Protein AF-A0A9X4S9Q5-F1 (afdb_monomer_lite)

Radius of gyration: 12.0 Å; chains: 1; bounding box: 29×36×18 Å

InterPro domains:
  IPR002514 Transposase IS3/IS911family [PF01527] (8-48)
  IPR009057 Homedomain-like superfamily [SSF46689] (4-47)
  IPR036388 Winged helix-like DNA-binding domain superfamily [G3DSA:1.10.10.10] (4-50)

Foldseek 3Di:
DDPPDPPDPPVVLVVLLVCVVVVDQLVVVCVVVVNDSVSNVVSNVVVVVPPDDD

Secondary structure (DSSP, 8-state):
----PPP--HHHHHHHHHHHHTT--HHHHHHHHS--HHHHHHHHHHHHHS-S--

Structure (mmCIF, N/CA/C/O backbone):
data_AF-A0A9X4S9Q5-F1
#
_entry.id   AF-A0A9X4S9Q5-F1
#
loop_
_atom_site.group_PDB
_atom_site.id
_atom_site.type_symbol
_atom_site.label_atom_id
_atom_site.label_alt_id
_atom_site.label_comp_id
_atom_site.label_asym_id
_atom_site.label_entity_id
_atom_site.label_seq_id
_atom_site.pdbx_PDB_ins_code
_atom_site.Cartn_x
_atom_site.Cartn_y
_atom_site.Cartn_z
_atom_site.occupancy
_atom_site.B_iso_or_equiv
_atom_site.auth_seq_id
_atom_site.auth_comp_id
_atom_site.auth_asym_id
_atom_site.auth_atom_id
_atom_site.pdbx_PDB_model_num
ATOM 1 N N . MET A 1 1 ? 15.182 22.739 5.978 1.00 39.53 1 MET A N 1
ATOM 2 C CA . MET A 1 1 ? 14.653 21.820 7.011 1.00 39.53 1 MET A CA 1
ATOM 3 C C . MET A 1 1 ? 13.635 20.900 6.358 1.00 39.53 1 MET A C 1
ATOM 5 O O . MET A 1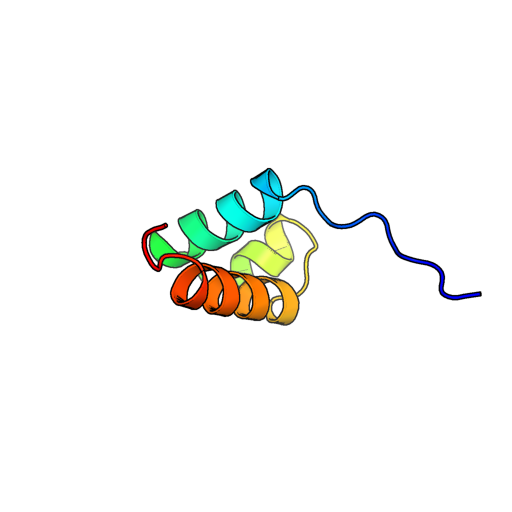 1 ? 12.560 21.356 5.987 1.00 39.53 1 MET A O 1
ATOM 9 N N . SER A 1 2 ? 13.999 19.643 6.117 1.00 46.78 2 SER A N 1
ATOM 10 C CA . SER A 1 2 ? 13.139 18.683 5.421 1.00 46.78 2 SER A CA 1
ATOM 11 C C . SER A 1 2 ? 12.002 18.282 6.352 1.00 46.78 2 SER A C 1
ATOM 13 O O . SER A 1 2 ? 12.235 17.641 7.373 1.00 46.78 2 SER A O 1
ATOM 15 N N . LYS A 1 3 ? 10.774 18.699 6.034 1.00 48.78 3 LYS A N 1
ATOM 16 C CA . LYS A 1 3 ? 9.569 18.315 6.772 1.00 48.78 3 LYS A CA 1
ATOM 17 C C . LYS A 1 3 ? 9.332 16.828 6.516 1.00 48.78 3 LYS A C 1
ATOM 19 O O . LYS A 1 3 ? 8.641 16.462 5.567 1.00 48.78 3 LYS A O 1
ATOM 24 N N . VAL A 1 4 ? 9.984 15.976 7.307 1.00 55.56 4 VAL A N 1
ATOM 25 C CA . VAL A 1 4 ? 9.764 14.530 7.295 1.00 55.56 4 VAL A CA 1
ATOM 26 C C . VAL A 1 4 ? 8.318 14.343 7.722 1.00 55.56 4 VAL A C 1
ATOM 28 O O . VAL A 1 4 ? 7.975 14.478 8.895 1.00 55.56 4 VAL A O 1
ATOM 31 N N . ARG A 1 5 ? 7.440 14.142 6.736 1.00 56.19 5 ARG A N 1
ATOM 32 C CA . ARG A 1 5 ? 6.073 13.699 6.990 1.00 56.19 5 ARG A CA 1
ATOM 33 C C . ARG A 1 5 ? 6.190 12.459 7.876 1.00 56.19 5 ARG A C 1
ATOM 35 O O . ARG A 1 5 ? 7.032 11.616 7.552 1.00 56.19 5 ARG A O 1
ATOM 42 N N . PRO A 1 6 ? 5.426 12.359 8.979 1.00 56.06 6 PRO A N 1
ATOM 43 C CA . PRO A 1 6 ? 5.502 11.195 9.847 1.00 56.06 6 PRO A CA 1
ATOM 44 C C . PRO A 1 6 ? 5.378 9.949 8.963 1.00 56.06 6 PRO A C 1
ATOM 46 O O . PRO A 1 6 ? 4.444 9.875 8.155 1.00 56.06 6 PRO A O 1
ATOM 49 N N . PRO A 1 7 ? 6.368 9.040 8.995 1.00 66.62 7 PRO A N 1
ATOM 50 C CA . PRO A 1 7 ? 6.357 7.887 8.118 1.00 66.62 7 PRO A CA 1
ATOM 51 C C . PRO A 1 7 ? 5.089 7.105 8.428 1.00 66.62 7 PRO A C 1
ATOM 53 O O . PRO A 1 7 ? 4.817 6.826 9.595 1.00 66.62 7 PRO A O 1
ATOM 56 N N . TYR A 1 8 ? 4.310 6.760 7.396 1.00 68.00 8 TYR A N 1
ATOM 57 C CA . TYR A 1 8 ? 3.186 5.843 7.567 1.00 68.00 8 TYR A CA 1
ATOM 58 C C . TYR A 1 8 ? 3.651 4.670 8.439 1.00 68.00 8 TYR A C 1
ATOM 60 O O . TYR A 1 8 ? 4.738 4.129 8.175 1.00 68.00 8 TYR A O 1
ATOM 68 N N . PRO A 1 9 ? 2.905 4.294 9.489 1.00 78.44 9 PRO A N 1
ATOM 69 C CA . PRO A 1 9 ? 3.346 3.234 10.378 1.00 78.44 9 PRO A CA 1
ATOM 70 C C . PRO A 1 9 ? 3.635 1.979 9.552 1.00 78.44 9 PRO A C 1
ATOM 72 O O . PRO A 1 9 ? 2.945 1.694 8.571 1.00 78.44 9 PRO A O 1
ATOM 75 N N . ALA A 1 10 ? 4.707 1.261 9.896 1.00 77.81 10 ALA A N 1
ATOM 76 C CA . ALA A 1 10 ? 5.143 0.091 9.130 1.00 77.81 10 ALA A CA 1
ATOM 77 C C . ALA A 1 10 ? 4.009 -0.938 8.982 1.00 77.81 10 ALA A C 1
ATOM 79 O O . ALA A 1 10 ? 3.824 -1.493 7.906 1.00 77.81 10 ALA A O 1
ATOM 80 N N . GLN A 1 11 ? 3.185 -1.078 10.024 1.00 81.44 11 GLN A N 1
ATOM 81 C CA . GLN A 1 11 ? 1.982 -1.913 10.059 1.00 81.44 11 GLN A CA 1
ATOM 82 C C . GLN A 1 11 ? 0.973 -1.535 8.964 1.00 81.44 11 GLN A C 1
ATOM 84 O O . GLN A 1 11 ? 0.456 -2.402 8.273 1.00 81.44 11 GLN A O 1
ATOM 89 N N . PHE A 1 12 ? 0.739 -0.240 8.740 1.00 85.75 12 PHE A N 1
ATOM 90 C CA . PHE A 1 12 ? -0.188 0.227 7.708 1.00 85.75 12 PHE A CA 1
ATOM 91 C C . PHE A 1 12 ? 0.347 -0.045 6.302 1.00 85.75 12 PHE A C 1
ATOM 93 O O . PHE A 1 12 ? -0.389 -0.476 5.419 1.00 85.75 12 PHE A O 1
ATOM 100 N N . ARG A 1 13 ? 1.657 0.140 6.095 1.00 85.56 13 ARG A N 1
ATOM 101 C CA . ARG A 1 13 ? 2.309 -0.216 4.826 1.00 85.56 13 ARG A CA 1
ATOM 102 C C . ARG A 1 13 ? 2.215 -1.718 4.564 1.00 85.56 13 ARG A C 1
ATOM 104 O O . ARG A 1 13 ? 1.874 -2.102 3.453 1.00 85.56 13 ARG A O 1
ATOM 111 N N . GLN A 1 14 ? 2.465 -2.548 5.577 1.00 85.06 14 GLN A N 1
ATOM 112 C CA . GLN A 1 14 ? 2.337 -4.007 5.487 1.00 85.06 14 GLN A CA 1
ATOM 113 C C . GLN A 1 14 ? 0.901 -4.426 5.165 1.00 85.06 14 GLN A C 1
ATOM 115 O O . GLN A 1 14 ? 0.712 -5.185 4.222 1.00 85.06 14 GLN A O 1
ATOM 120 N N . GLN A 1 15 ? -0.098 -3.833 5.824 1.00 90.19 15 GLN A N 1
ATOM 121 C CA . GLN A 1 15 ? -1.508 -4.093 5.532 1.00 90.19 15 GLN A CA 1
ATOM 122 C C . GLN A 1 15 ? -1.858 -3.783 4.067 1.00 90.19 15 GLN A C 1
ATOM 124 O O . GLN A 1 15 ? -2.516 -4.585 3.409 1.00 90.19 15 GLN A O 1
ATOM 129 N N . MET A 1 16 ? -1.372 -2.664 3.510 1.00 90.44 16 MET A N 1
ATOM 130 C CA . MET A 1 16 ? -1.564 -2.360 2.082 1.00 90.44 16 MET A CA 1
ATOM 131 C C . MET A 1 16 ? -0.919 -3.409 1.180 1.00 90.44 16 MET A C 1
ATOM 133 O O . MET A 1 16 ? -1.515 -3.819 0.187 1.00 90.44 16 MET A O 1
ATOM 137 N N . VAL A 1 17 ? 0.296 -3.846 1.516 1.00 88.75 17 VAL A N 1
ATOM 138 C CA . VAL A 1 17 ? 1.009 -4.873 0.751 1.00 88.75 17 VAL A CA 1
ATOM 139 C C . VAL A 1 17 ? 0.280 -6.210 0.808 1.00 88.75 17 VAL A C 1
ATOM 141 O O . VAL A 1 17 ? 0.131 -6.850 -0.230 1.00 88.75 17 VAL A O 1
ATOM 144 N N . GLU A 1 18 ? -0.193 -6.628 1.980 1.00 89.94 18 GLU A N 1
ATOM 145 C CA . GLU A 1 18 ? -0.963 -7.861 2.155 1.00 89.94 18 GLU A CA 1
ATOM 146 C C . GLU A 1 18 ? -2.266 -7.825 1.362 1.00 89.94 18 GLU A C 1
ATOM 148 O O . GLU A 1 18 ? -2.577 -8.786 0.665 1.00 89.94 18 GLU A O 1
ATOM 153 N N . LEU A 1 19 ? -2.980 -6.696 1.371 1.00 90.88 19 LEU A N 1
ATOM 154 C CA . LEU A 1 19 ? -4.190 -6.521 0.568 1.00 90.88 19 LEU A CA 1
ATOM 155 C C . LEU A 1 19 ? -3.892 -6.621 -0.934 1.00 90.88 19 LEU A C 1
ATOM 157 O O . LEU A 1 19 ? -4.638 -7.282 -1.658 1.00 90.88 19 LEU A O 1
ATOM 161 N N . VAL A 1 20 ? -2.795 -6.019 -1.412 1.00 89.94 20 VAL A N 1
ATOM 162 C CA . VAL A 1 20 ? -2.381 -6.156 -2.820 1.00 89.94 20 VAL A CA 1
ATOM 163 C C . VAL A 1 20 ? -1.994 -7.595 -3.154 1.00 89.94 20 VAL A C 1
ATOM 165 O O . VAL A 1 20 ? -2.403 -8.112 -4.193 1.00 89.94 20 VAL A O 1
ATOM 168 N N . ARG A 1 21 ? -1.259 -8.273 -2.265 1.00 85.75 21 ARG A N 1
ATOM 169 C CA . ARG A 1 21 ? -0.900 -9.693 -2.419 1.00 85.75 21 ARG A CA 1
ATOM 170 C C . ARG A 1 21 ? -2.124 -10.611 -2.393 1.00 85.75 21 ARG A C 1
ATOM 172 O O . ARG A 1 21 ? -2.133 -11.608 -3.103 1.00 85.75 21 ARG A O 1
ATOM 179 N N . ALA A 1 22 ? -3.169 -10.243 -1.655 1.00 89.75 22 ALA A N 1
ATOM 180 C CA . ALA A 1 22 ? -4.466 -10.919 -1.652 1.00 89.75 22 ALA A CA 1
ATOM 181 C C . ALA A 1 22 ? -5.297 -10.665 -2.930 1.00 89.75 22 ALA A C 1
ATOM 183 O O . ALA A 1 22 ? -6.419 -11.153 -3.039 1.00 89.75 22 ALA A O 1
ATOM 184 N N . GLY A 1 23 ? -4.772 -9.900 -3.896 1.00 89.44 23 GLY A N 1
ATOM 185 C CA . GLY A 1 23 ? -5.413 -9.635 -5.185 1.00 89.44 23 GLY A CA 1
ATOM 186 C C . GLY A 1 23 ? -6.166 -8.306 -5.265 1.00 89.44 23 GLY A C 1
ATOM 187 O O . GLY A 1 23 ? -6.832 -8.045 -6.268 1.00 89.44 23 GLY A O 1
ATOM 188 N N . ARG A 1 24 ? -6.079 -7.432 -4.250 1.00 90.50 24 ARG A N 1
ATOM 189 C CA . ARG A 1 24 ? -6.672 -6.084 -4.328 1.00 90.50 24 ARG A CA 1
ATOM 190 C C . ARG A 1 24 ? -5.816 -5.185 -5.217 1.00 90.50 24 ARG A C 1
ATOM 192 O O . ARG A 1 24 ? -4.592 -5.166 -5.133 1.00 90.50 24 ARG A O 1
ATOM 199 N N . SER A 1 25 ? -6.456 -4.365 -6.044 1.00 90.00 25 SER A N 1
ATOM 200 C CA . SER A 1 25 ? -5.722 -3.413 -6.878 1.00 90.00 25 SER A CA 1
ATOM 201 C C . SER A 1 25 ? -5.232 -2.212 -6.054 1.00 90.00 25 SER A C 1
ATOM 203 O O . SER A 1 25 ? -6.023 -1.619 -5.313 1.00 90.00 25 SER A O 1
ATOM 205 N N . PRO A 1 26 ? -3.980 -1.751 -6.239 1.00 87.94 26 PRO A N 1
ATOM 206 C CA . PRO A 1 26 ? -3.457 -0.572 -5.545 1.00 87.94 26 PRO A CA 1
ATOM 207 C C . PRO A 1 26 ? -4.264 0.703 -5.840 1.00 87.94 26 PRO A C 1
ATOM 209 O O . PRO A 1 26 ? -4.358 1.577 -4.986 1.00 87.94 26 PRO A O 1
ATOM 212 N N . ALA A 1 27 ? -4.916 0.800 -7.004 1.00 89.38 27 ALA A N 1
ATOM 213 C CA . ALA A 1 27 ? -5.819 1.906 -7.334 1.00 89.38 27 ALA A CA 1
ATOM 214 C C . ALA A 1 27 ? -7.102 1.922 -6.478 1.00 89.38 27 ALA A C 1
ATOM 216 O O . ALA A 1 27 ? -7.612 2.990 -6.147 1.00 89.38 27 ALA A O 1
ATOM 217 N N . GLN A 1 28 ? -7.615 0.751 -6.096 1.00 90.50 28 GLN A N 1
ATOM 218 C CA . GLN A 1 28 ? -8.792 0.651 -5.235 1.00 90.50 28 GLN A CA 1
ATOM 219 C C . GLN A 1 28 ? -8.432 0.998 -3.791 1.00 90.50 28 GLN A C 1
ATOM 221 O O . GLN A 1 28 ? -9.082 1.844 -3.188 1.00 90.50 28 GLN A O 1
ATOM 226 N N . LEU A 1 29 ? -7.333 0.433 -3.284 1.00 89.62 29 LEU A N 1
ATOM 227 C CA . LEU A 1 29 ? -6.794 0.769 -1.962 1.00 89.62 29 LEU A CA 1
ATOM 228 C C . LEU A 1 29 ? -6.449 2.258 -1.854 1.00 89.62 29 LEU A C 1
ATOM 230 O O . LEU A 1 29 ? -6.688 2.887 -0.831 1.00 89.62 29 LEU A O 1
ATOM 234 N N . SER A 1 30 ? -5.950 2.847 -2.939 1.00 89.31 30 SER A N 1
ATOM 235 C CA . SER A 1 30 ? -5.671 4.278 -3.019 1.00 89.31 30 SER A CA 1
ATOM 236 C C . SER A 1 30 ? -6.915 5.135 -2.758 1.00 89.31 30 SER A C 1
ATOM 238 O O . SER A 1 30 ? -6.856 6.084 -1.979 1.00 89.31 30 SER A O 1
ATOM 240 N N . ARG A 1 31 ? -8.058 4.774 -3.353 1.00 88.56 31 ARG A N 1
ATOM 241 C CA . ARG A 1 31 ? -9.335 5.480 -3.151 1.00 88.56 31 ARG A CA 1
ATOM 242 C C . ARG A 1 31 ? -9.944 5.198 -1.777 1.00 88.56 31 ARG A C 1
ATOM 244 O O . ARG A 1 31 ? -10.517 6.101 -1.185 1.00 88.56 31 ARG A O 1
ATOM 251 N N . GLU A 1 32 ? -9.809 3.971 -1.283 1.00 88.69 32 GLU A N 1
ATOM 252 C CA . GLU A 1 32 ? -10.429 3.500 -0.035 1.00 88.69 32 GLU A CA 1
ATOM 253 C C . GLU A 1 32 ? -9.701 4.044 1.209 1.00 88.69 32 GLU A C 1
ATOM 255 O O . GLU A 1 32 ? -10.335 4.458 2.174 1.00 88.69 32 GLU A O 1
ATOM 260 N N . PHE A 1 33 ? -8.368 4.118 1.159 1.00 85.75 33 PHE A N 1
ATOM 261 C CA . PHE A 1 33 ? -7.520 4.557 2.274 1.00 85.75 33 PHE A CA 1
ATOM 262 C C . PHE A 1 33 ? -6.935 5.966 2.103 1.00 85.75 33 PHE A C 1
ATOM 264 O O . PHE A 1 33 ? -6.223 6.450 2.983 1.00 85.75 33 PHE A O 1
ATOM 271 N N . GLY A 1 34 ? -7.177 6.623 0.965 1.00 85.50 34 GLY A N 1
ATOM 272 C CA . GLY A 1 34 ? -6.671 7.971 0.682 1.00 85.50 34 GLY A CA 1
ATOM 273 C C . GLY A 1 34 ? -5.153 8.055 0.469 1.00 85.50 34 GLY A C 1
ATOM 274 O O . GLY A 1 34 ? -4.574 9.138 0.546 1.00 85.50 34 GLY A O 1
ATOM 275 N N . VAL A 1 35 ? -4.485 6.927 0.218 1.00 84.50 35 VAL A N 1
ATOM 276 C CA . VAL A 1 35 ? -3.058 6.877 -0.143 1.00 84.50 35 VAL A CA 1
ATOM 277 C C . VAL A 1 35 ? -2.884 6.901 -1.653 1.00 84.50 35 VAL A C 1
ATOM 279 O O . VAL A 1 35 ? -3.816 6.609 -2.387 1.00 84.50 35 VAL A O 1
ATOM 282 N N . THR A 1 36 ? -1.696 7.207 -2.168 1.00 88.06 36 THR A N 1
ATOM 283 C CA . THR A 1 36 ? -1.455 7.131 -3.616 1.00 88.06 36 THR A CA 1
ATOM 284 C C . THR A 1 36 ? -1.107 5.704 -4.037 1.00 88.06 36 THR A C 1
ATOM 286 O O . THR A 1 36 ? -0.337 5.010 -3.367 1.00 88.06 36 THR A O 1
ATOM 289 N N . ALA A 1 37 ? -1.622 5.271 -5.193 1.00 88.50 37 ALA A N 1
ATOM 290 C CA . ALA A 1 37 ? -1.288 3.966 -5.772 1.00 88.50 37 ALA A CA 1
ATOM 291 C C . ALA A 1 37 ? 0.232 3.777 -5.945 1.00 88.50 37 ALA A C 1
ATOM 293 O O . ALA A 1 37 ? 0.748 2.684 -5.738 1.00 88.50 37 ALA A O 1
ATOM 294 N N . GLN A 1 38 ? 0.959 4.859 -6.246 1.00 88.56 38 GLN A N 1
ATOM 295 C CA . GLN A 1 38 ? 2.418 4.848 -6.339 1.00 88.56 38 GLN A CA 1
ATOM 296 C C . GLN A 1 38 ? 3.085 4.500 -4.998 1.00 88.56 38 GLN A C 1
ATOM 298 O O . GLN A 1 38 ? 3.988 3.669 -4.978 1.00 88.56 38 GLN A O 1
ATOM 303 N N . SER A 1 39 ? 2.634 5.077 -3.874 1.00 87.62 39 SER A N 1
ATOM 304 C CA . SER A 1 39 ? 3.165 4.723 -2.550 1.00 87.62 39 SER A CA 1
ATOM 305 C C . SER A 1 39 ? 2.916 3.255 -2.214 1.00 87.62 39 SER A C 1
ATOM 307 O O . SER A 1 39 ? 3.833 2.588 -1.740 1.00 87.62 39 SER A O 1
ATOM 309 N N . ILE A 1 40 ? 1.724 2.737 -2.528 1.00 89.06 40 ILE A N 1
ATOM 310 C CA . ILE A 1 40 ? 1.403 1.318 -2.336 1.00 89.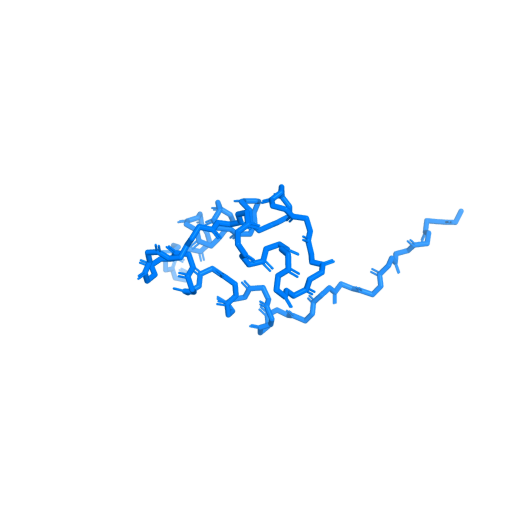06 40 ILE A CA 1
ATOM 311 C C . ILE A 1 40 ? 2.342 0.435 -3.169 1.00 89.06 40 ILE A C 1
ATOM 313 O O . ILE A 1 40 ? 2.959 -0.471 -2.615 1.00 89.06 40 ILE A O 1
ATOM 317 N N . SER A 1 41 ? 2.517 0.715 -4.466 1.00 88.38 41 SER A N 1
ATOM 318 C CA . SER A 1 41 ? 3.424 -0.058 -5.331 1.00 88.38 41 SER A CA 1
ATOM 319 C C . SER A 1 41 ? 4.871 -0.035 -4.838 1.00 88.38 41 SER A C 1
ATOM 321 O O . SER A 1 41 ? 5.529 -1.075 -4.827 1.00 88.38 41 SER A O 1
ATOM 323 N N . THR A 1 42 ? 5.359 1.117 -4.368 1.00 87.94 42 THR A N 1
ATOM 324 C CA . THR A 1 42 ? 6.690 1.218 -3.754 1.00 87.94 42 THR A CA 1
ATOM 325 C C . THR A 1 42 ? 6.802 0.321 -2.524 1.00 87.94 42 THR A C 1
ATOM 327 O O . THR A 1 42 ? 7.801 -0.378 -2.374 1.00 87.94 42 THR A O 1
ATOM 330 N N . TRP A 1 43 ? 5.790 0.283 -1.653 1.00 88.50 43 TRP A N 1
ATOM 331 C CA . TRP A 1 43 ? 5.803 -0.595 -0.477 1.00 88.50 43 TRP A CA 1
ATOM 332 C C . TRP A 1 43 ? 5.733 -2.073 -0.846 1.00 88.50 43 TRP A C 1
ATOM 334 O O . TRP A 1 43 ? 6.434 -2.871 -0.232 1.00 88.50 43 TRP A O 1
ATOM 344 N N . VAL A 1 44 ? 4.952 -2.436 -1.866 1.00 87.25 44 VAL A N 1
ATOM 345 C CA . VAL A 1 44 ? 4.881 -3.814 -2.378 1.00 87.25 44 VAL A CA 1
ATOM 346 C C . VAL A 1 44 ? 6.244 -4.258 -2.903 1.00 87.25 44 VAL A C 1
ATOM 348 O O . VAL A 1 44 ? 6.703 -5.342 -2.546 1.00 87.25 44 VAL A O 1
ATOM 351 N N . GLY A 1 45 ? 6.919 -3.400 -3.675 1.00 86.50 45 GLY A N 1
ATOM 352 C CA . GLY A 1 45 ? 8.285 -3.644 -4.138 1.00 86.50 45 GLY A CA 1
ATOM 353 C C . GLY A 1 45 ? 9.271 -3.783 -2.978 1.00 86.50 45 GLY A C 1
ATOM 354 O O . GLY A 1 45 ? 9.999 -4.766 -2.902 1.00 86.50 45 GLY A O 1
ATOM 355 N N . GLN A 1 46 ? 9.243 -2.860 -2.014 1.00 82.50 46 GLN A N 1
ATOM 356 C CA . GLN A 1 46 ? 10.103 -2.920 -0.824 1.00 82.50 46 GLN A CA 1
ATOM 357 C C . GLN A 1 46 ? 9.859 -4.180 0.022 1.00 82.50 46 GLN A C 1
ATOM 359 O O . GLN A 1 46 ? 10.810 -4.780 0.508 1.00 82.50 46 GLN A O 1
ATOM 364 N N . ALA A 1 47 ? 8.612 -4.631 0.157 1.00 83.25 47 ALA A N 1
ATOM 365 C CA . ALA A 1 47 ? 8.264 -5.854 0.880 1.00 83.25 47 ALA A CA 1
ATOM 366 C C . ALA A 1 47 ? 8.605 -7.143 0.111 1.00 83.25 47 ALA A C 1
ATOM 368 O O . ALA A 1 47 ? 8.683 -8.212 0.714 1.00 83.25 47 ALA A O 1
ATOM 369 N N . ALA A 1 48 ? 8.772 -7.074 -1.212 1.00 76.88 48 ALA A N 1
ATOM 370 C CA . ALA A 1 48 ? 9.320 -8.177 -1.999 1.00 76.88 48 ALA A CA 1
ATOM 371 C C . ALA A 1 48 ? 10.846 -8.284 -1.828 1.00 76.88 48 ALA A C 1
ATOM 373 O O . ALA A 1 48 ? 11.373 -9.388 -1.779 1.00 76.88 48 ALA A O 1
ATOM 374 N N . ILE A 1 49 ? 11.540 -7.147 -1.690 1.00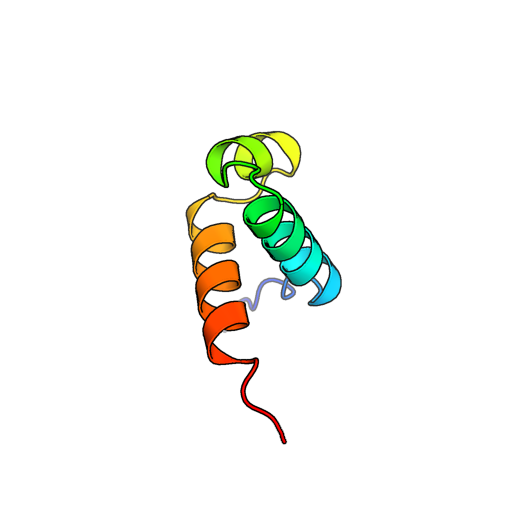 73.56 49 ILE A N 1
ATOM 375 C CA . ILE A 1 49 ? 13.005 -7.082 -1.553 1.00 73.56 49 ILE A CA 1
ATOM 376 C C . ILE A 1 49 ? 13.455 -7.347 -0.103 1.00 73.56 49 ILE A C 1
ATOM 378 O O . ILE A 1 49 ? 14.465 -8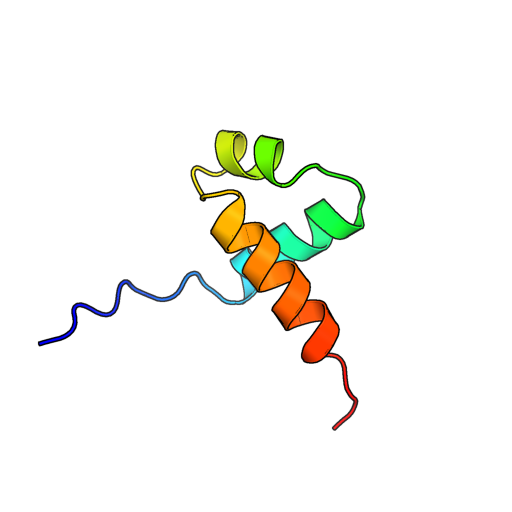.001 0.124 1.00 73.56 49 ILE A O 1
ATOM 382 N N . GLY A 1 50 ? 12.701 -6.865 0.889 1.00 59.06 50 GLY A N 1
ATOM 383 C CA . GLY A 1 50 ? 13.035 -6.960 2.316 1.00 59.06 50 GLY A CA 1
ATOM 384 C C . GLY A 1 50 ? 12.695 -8.291 2.993 1.00 59.06 50 GLY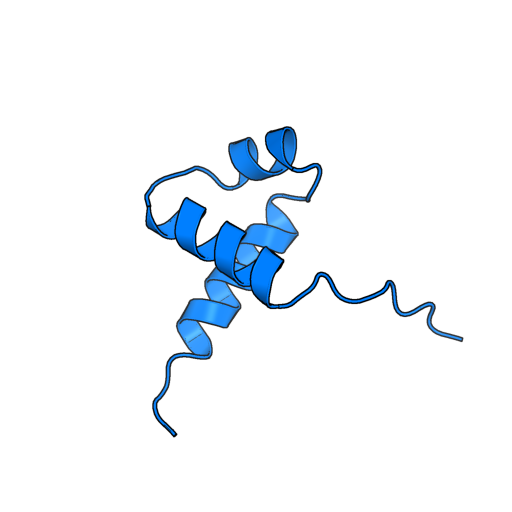 A C 1
ATOM 385 O O . GLY A 1 50 ? 12.853 -8.395 4.203 1.00 59.06 50 GLY A O 1
ATOM 386 N N . HIS A 1 51 ? 12.221 -9.296 2.250 1.00 53.22 51 HIS A N 1
ATOM 387 C CA . HIS A 1 51 ? 11.978 -10.649 2.768 1.00 53.22 51 HIS A CA 1
ATOM 388 C C . HIS A 1 51 ? 13.135 -11.609 2.411 1.00 53.22 51 HIS A C 1
ATOM 390 O O . HIS A 1 51 ? 12.914 -12.770 2.067 1.00 53.22 51 HIS A O 1
ATOM 396 N N . GLY A 1 52 ? 14.376 -11.113 2.458 1.00 39.25 52 GLY A N 1
ATOM 397 C CA . GLY A 1 52 ? 15.575 -11.950 2.558 1.00 39.25 52 GLY A CA 1
ATOM 398 C C . GLY A 1 52 ? 15.835 -12.298 4.035 1.00 39.25 52 GLY A C 1
ATOM 399 O O . GLY A 1 52 ? 15.714 -11.396 4.864 1.00 39.25 52 GLY A O 1
ATOM 400 N N . PRO A 1 53 ? 16.108 -13.570 4.391 1.00 41.09 53 PRO A N 1
ATOM 401 C CA . PRO A 1 53 ? 16.300 -14.009 5.782 1.00 41.09 53 PRO A CA 1
ATOM 402 C C . PRO A 1 53 ? 17.643 -13.488 6.367 1.00 41.09 53 PRO A C 1
ATOM 404 O O . PRO A 1 53 ? 18.452 -12.981 5.592 1.00 41.09 53 PRO A O 1
ATOM 407 N N . PRO A 1 54 ? 17.830 -13.547 7.708 1.00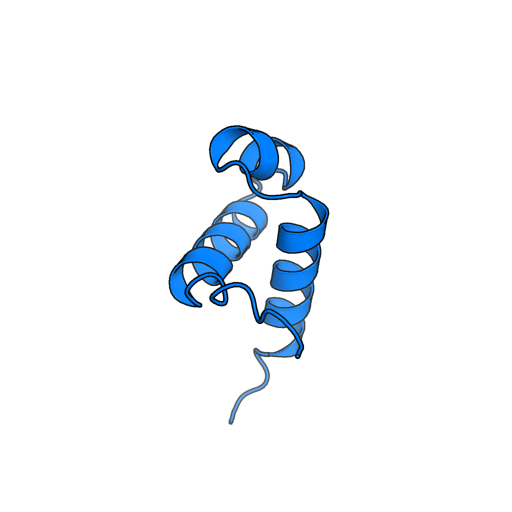 51.94 54 PRO A N 1
ATOM 408 C CA . PRO A 1 54 ? 18.514 -12.542 8.541 1.00 51.94 54 PRO A CA 1
ATOM 409 C C . PRO A 1 54 ? 20.001 -12.310 8.260 1.00 51.94 54 PRO A C 1
ATOM 411 O O . PRO A 1 54 ? 20.693 -13.266 7.846 1.00 51.94 54 PRO A O 1
#

Organism: NCBI:txid1281780

Sequence (54 aa):
MSKVRPPYPAQFRQQMVELVRAGRSPAQLSREFGVTAQSISTWVGQAAIGHGPP

pLDDT: mean 78.48, std 15.69, range [39.25, 90.88]